Protein AF-A0A1I8Q718-F1 (afdb_monomer)

Radius of gyration: 19.79 Å; Cα contacts (8 Å, |Δi|>4): 121; chains: 1; bounding box: 51×29×70 Å

Foldseek 3Di:
DPPDDDPLLVLLVLLQVLLVLLVVLLCLPPPDDDPPPPVLNVLSNVLSVLSNVLSNCVSVCSPPPCDPDLVVNLVVLVVSLVSLVVSLVSLVVSLVVLCVVLVCVLVPVDDDPPCVSVSVSSVVSSVSSVVSSVSSVVSNVSSVVVNVVSVVVVVVVVVVVD

Nearest PDB structures (foldseek):
  8yvu-assembly1_F  TM=5.968E-01  e=1.036E-01  Homo sapiens
  7xke-assembly1_R  TM=4.549E-01  e=1.660E+00  Mus musculus
  7xkf-assembly1_R  TM=5.085E-01  e=3.007E+00  Mus musculus

Sequence (162 aa):
MNFCPSRKELLAFAQIGLAILALWNYFEINLFDIPMYDLRLFEHQCVNVAICFASLYYGLGTWLWYSRGSITRTLMRLHSMLVHTTLIILLFVTRSRYLIAYGPFIRGVFTHEIFTDEDERIAFSLILMQCMLLLTGIVVVVQANSFITSIVGMWAKRNRHE

pLDDT: mean 78.84, std 12.9, range [41.22, 92.88]

Secondary structure (DSSP, 8-state):
------HHHHHHHHHHHHHHHHHHHHHHTTSS---TT-HHHHHHHHHHHHHHHHHHHHHHHHHH---S-HHHHHHHHHHHHHHHHHHHHHHHHHHHHHHHHHHHHHTTSS--TT-HHHHHHHHHHHHHHHHHHHHHHHHHHHHHHHHHHHHHHHHHHHTT--

Mean predicted aligned error: 8.35 Å

Structure (mmCIF, N/CA/C/O backbone):
data_AF-A0A1I8Q718-F1
#
_entry.id   AF-A0A1I8Q718-F1
#
loop_
_atom_site.group_PDB
_atom_site.id
_atom_site.type_symbol
_atom_site.label_atom_id
_atom_site.label_alt_id
_atom_site.label_comp_id
_atom_site.label_asym_id
_atom_site.label_entity_id
_atom_site.label_seq_id
_atom_site.pdbx_PDB_ins_code
_atom_site.Cartn_x
_atom_site.Cartn_y
_atom_site.Cartn_z
_atom_site.occupancy
_atom_site.B_iso_or_equiv
_atom_site.auth_seq_id
_atom_site.auth_comp_id
_atom_site.auth_asym_id
_atom_site.auth_atom_id
_atom_site.pdbx_PDB_model_num
ATOM 1 N N . MET A 1 1 ? -29.829 14.971 -2.494 1.00 41.22 1 MET A N 1
ATOM 2 C CA . MET A 1 1 ? -29.466 14.289 -1.231 1.00 41.22 1 MET A CA 1
ATOM 3 C C . MET A 1 1 ? -27.955 14.349 -1.100 1.00 41.22 1 MET A C 1
ATOM 5 O O . MET A 1 1 ? -27.278 13.753 -1.925 1.00 41.22 1 MET A O 1
ATOM 9 N N . ASN A 1 2 ? -27.424 15.109 -0.140 1.00 45.84 2 ASN A N 1
ATOM 10 C CA . ASN A 1 2 ? -25.977 15.186 0.073 1.00 45.84 2 ASN A CA 1
ATOM 11 C C . ASN A 1 2 ? -25.528 13.933 0.825 1.00 45.84 2 ASN A C 1
ATOM 13 O O . ASN A 1 2 ? -25.728 13.818 2.032 1.00 45.84 2 ASN A O 1
ATOM 17 N N . PHE A 1 3 ? -24.978 12.973 0.088 1.00 60.16 3 PHE A N 1
ATOM 18 C CA . PHE A 1 3 ? -24.378 11.768 0.645 1.00 60.16 3 PHE A CA 1
ATOM 19 C C . PHE A 1 3 ? -23.012 12.158 1.225 1.00 60.16 3 PHE A C 1
ATOM 21 O O . PHE A 1 3 ? -22.038 12.286 0.490 1.00 60.16 3 PHE A O 1
ATOM 28 N N . CYS A 1 4 ? -22.951 12.449 2.525 1.00 73.38 4 CYS A N 1
ATOM 29 C CA . CYS A 1 4 ? -21.692 12.753 3.203 1.00 73.38 4 CYS A CA 1
ATOM 30 C C . CYS A 1 4 ? -21.170 11.459 3.852 1.00 73.38 4 CYS A C 1
ATOM 32 O O . CYS A 1 4 ? -21.759 11.017 4.843 1.00 73.38 4 CYS A O 1
ATOM 34 N N . PRO A 1 5 ? -20.135 10.806 3.289 1.00 76.19 5 PRO A N 1
ATOM 35 C CA . PRO A 1 5 ? -19.652 9.530 3.800 1.00 76.19 5 PRO A CA 1
ATOM 36 C C . PRO A 1 5 ? -19.036 9.694 5.193 1.00 76.19 5 PRO A C 1
ATOM 38 O O . PRO A 1 5 ? -18.304 10.643 5.481 1.00 76.19 5 PRO A O 1
ATOM 41 N N . SER A 1 6 ? -19.312 8.738 6.073 1.00 82.44 6 SER A N 1
ATOM 42 C CA . SER A 1 6 ? -18.733 8.682 7.411 1.00 82.44 6 SER A CA 1
ATOM 43 C C . SER A 1 6 ? -17.222 8.421 7.359 1.00 82.44 6 SER A C 1
ATOM 45 O O . SER A 1 6 ? -16.695 7.830 6.416 1.00 82.44 6 SER A O 1
ATOM 47 N N . ARG A 1 7 ? -16.494 8.771 8.432 1.00 78.38 7 ARG A N 1
ATOM 48 C CA . ARG A 1 7 ? -15.039 8.522 8.547 1.00 78.38 7 ARG A CA 1
ATOM 49 C C . ARG A 1 7 ? -14.649 7.058 8.284 1.00 78.38 7 ARG A C 1
ATOM 51 O O . ARG A 1 7 ? -13.552 6.798 7.801 1.00 78.38 7 ARG A O 1
ATOM 58 N N . LYS A 1 8 ? -15.523 6.104 8.619 1.00 80.12 8 LYS A N 1
ATOM 59 C CA . LYS A 1 8 ? -15.284 4.670 8.389 1.00 80.12 8 LYS A CA 1
ATOM 60 C C . LYS A 1 8 ? -15.426 4.303 6.915 1.00 80.12 8 LYS A C 1
ATOM 62 O O . LYS A 1 8 ? -14.617 3.537 6.412 1.00 80.12 8 LYS A O 1
ATOM 67 N N . GLU A 1 9 ? -16.423 4.864 6.237 1.00 81.56 9 GLU A N 1
ATOM 68 C CA . GLU A 1 9 ? -16.635 4.655 4.802 1.00 81.56 9 GLU A CA 1
ATOM 69 C C . GLU A 1 9 ? -15.521 5.309 3.990 1.00 81.56 9 GLU A C 1
ATOM 71 O O . GLU A 1 9 ? -14.978 4.671 3.100 1.00 81.56 9 GLU A O 1
ATOM 76 N N . LEU A 1 10 ? -15.088 6.517 4.363 1.00 84.94 10 LEU A N 1
ATOM 77 C CA . LEU A 1 10 ? -13.918 7.167 3.763 1.00 84.94 10 LEU A CA 1
ATOM 78 C C . LEU A 1 10 ? -12.647 6.320 3.901 1.00 84.94 10 LEU A C 1
ATOM 80 O O . LEU A 1 10 ? -11.884 6.199 2.946 1.00 84.94 10 LEU A O 1
ATOM 84 N N . LEU A 1 11 ? -12.429 5.701 5.066 1.00 85.81 11 LEU A N 1
ATOM 85 C CA . LEU A 1 11 ? -11.298 4.796 5.272 1.00 85.81 11 LEU A CA 1
ATOM 86 C C . LEU A 1 11 ? -11.412 3.532 4.409 1.00 85.81 11 LEU A C 1
ATOM 88 O O . LEU A 1 11 ? -10.419 3.112 3.822 1.00 85.81 11 LEU A O 1
ATOM 92 N N . ALA A 1 12 ? -12.609 2.952 4.306 1.00 85.69 12 ALA A N 1
ATOM 93 C CA . ALA A 1 12 ? -12.855 1.792 3.455 1.00 85.69 12 ALA A CA 1
ATOM 94 C C . ALA A 1 12 ? -12.632 2.127 1.971 1.00 85.69 12 ALA A C 1
ATOM 96 O O . ALA A 1 12 ? -11.944 1.385 1.276 1.00 85.69 12 ALA A O 1
ATOM 97 N N . PHE A 1 13 ? -13.121 3.279 1.499 1.00 88.44 13 PHE A N 1
ATOM 98 C CA . PHE A 1 13 ? -12.873 3.753 0.137 1.00 88.44 13 PHE A CA 1
ATOM 99 C C . PHE A 1 13 ? -11.389 4.003 -0.126 1.00 88.44 13 PHE A C 1
ATOM 101 O O . PHE A 1 13 ? -10.894 3.612 -1.178 1.00 88.44 13 PHE A O 1
ATOM 108 N N . ALA A 1 14 ? -10.660 4.587 0.829 1.00 87.81 14 ALA A N 1
ATOM 109 C CA . ALA A 1 14 ? -9.217 4.774 0.705 1.00 87.81 14 ALA A CA 1
ATOM 110 C C . ALA A 1 14 ? -8.476 3.432 0.580 1.00 87.81 14 ALA A C 1
ATOM 112 O O . ALA A 1 14 ? -7.581 3.299 -0.249 1.00 87.81 14 ALA A O 1
ATOM 113 N N . GLN A 1 15 ? -8.869 2.420 1.357 1.00 90.31 15 GLN A N 1
ATOM 114 C CA . GLN A 1 15 ? -8.286 1.079 1.269 1.00 90.31 15 GLN A CA 1
ATOM 115 C C . GLN A 1 15 ? -8.636 0.385 -0.058 1.00 90.31 15 GLN A C 1
ATOM 117 O O . GLN A 1 15 ? -7.768 -0.202 -0.694 1.00 90.31 15 GLN A O 1
ATOM 122 N N . ILE A 1 16 ? -9.871 0.504 -0.544 1.00 90.81 16 ILE A N 1
ATOM 123 C CA . ILE A 1 16 ? -10.246 -0.038 -1.860 1.00 90.81 16 ILE A CA 1
ATOM 124 C C . ILE A 1 16 ? -9.477 0.673 -2.981 1.00 90.81 16 ILE A C 1
ATOM 126 O O . ILE A 1 16 ? -8.946 0.016 -3.873 1.00 90.81 16 ILE A O 1
ATOM 130 N N . GLY A 1 17 ? -9.347 1.999 -2.911 1.00 89.62 17 GLY A N 1
ATOM 131 C CA . GLY A 1 17 ? -8.537 2.773 -3.852 1.00 89.62 17 GLY A CA 1
ATOM 132 C C . GLY A 1 17 ? -7.070 2.341 -3.848 1.00 89.62 17 GLY A C 1
ATOM 133 O O . GLY A 1 17 ? -6.479 2.174 -4.911 1.00 89.62 17 GLY A O 1
ATOM 134 N N . LEU A 1 18 ? -6.502 2.074 -2.667 1.00 92.56 18 LEU A N 1
ATOM 135 C CA . LEU A 1 18 ? -5.146 1.542 -2.530 1.00 92.56 18 LEU A CA 1
ATOM 136 C C . LEU A 1 18 ? -4.996 0.174 -3.208 1.00 92.56 18 LEU A C 1
ATOM 138 O O . LEU A 1 18 ? -4.000 -0.061 -3.888 1.00 92.56 18 LEU A O 1
ATOM 142 N N . ALA A 1 19 ? -5.997 -0.699 -3.082 1.00 91.94 19 ALA A N 1
ATOM 143 C CA . ALA A 1 19 ? -5.984 -1.98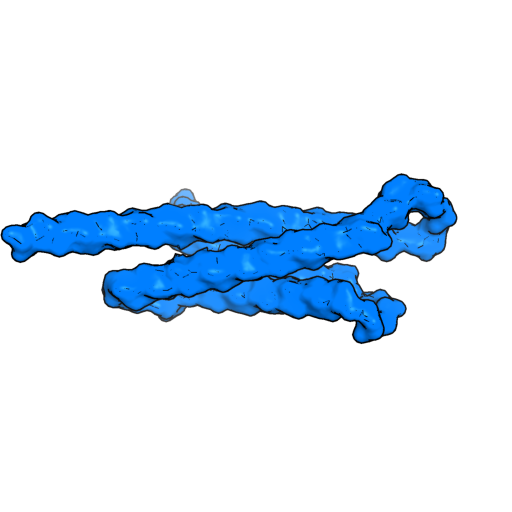9 -3.760 1.00 91.94 19 ALA A CA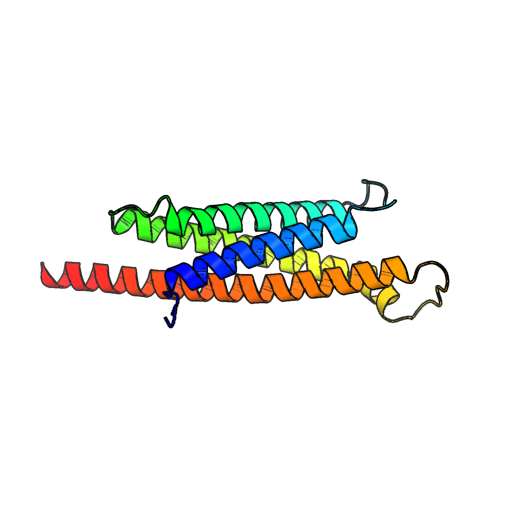 1
ATOM 144 C C . ALA A 1 19 ? -6.033 -1.857 -5.287 1.00 91.94 19 ALA A C 1
ATOM 146 O O . ALA A 1 19 ? -5.288 -2.546 -5.981 1.00 91.94 19 ALA A O 1
ATOM 147 N N . ILE A 1 20 ? -6.862 -0.948 -5.809 1.00 92.88 20 ILE A N 1
ATOM 148 C CA . ILE A 1 20 ? -6.957 -0.678 -7.250 1.00 92.88 20 ILE A CA 1
ATOM 149 C C . ILE A 1 20 ? -5.623 -0.150 -7.786 1.00 92.88 20 ILE A C 1
ATOM 151 O O . ILE A 1 20 ? -5.148 -0.635 -8.808 1.00 92.88 20 ILE A O 1
ATOM 155 N N . LEU A 1 21 ? -4.990 0.794 -7.082 1.00 92.38 21 LEU A N 1
ATOM 156 C CA . LEU A 1 21 ? -3.679 1.326 -7.468 1.00 92.38 21 LEU A CA 1
ATOM 157 C C . LEU A 1 21 ? -2.596 0.244 -7.464 1.00 92.38 21 LEU A C 1
ATOM 159 O O . LEU A 1 21 ? -1.794 0.180 -8.391 1.00 92.38 21 LEU A O 1
ATOM 163 N N . ALA A 1 22 ? -2.591 -0.625 -6.452 1.00 91.19 22 ALA A N 1
ATOM 164 C CA . ALA A 1 22 ? -1.642 -1.729 -6.372 1.00 91.19 22 ALA A CA 1
ATOM 165 C C . ALA A 1 22 ? -1.848 -2.748 -7.498 1.00 91.19 22 ALA A C 1
ATOM 167 O O . ALA A 1 22 ? -0.879 -3.231 -8.080 1.00 91.19 22 ALA A O 1
ATOM 168 N N . LEU A 1 23 ? -3.104 -3.039 -7.842 1.00 91.75 23 LEU A N 1
ATOM 169 C CA . LEU A 1 23 ? 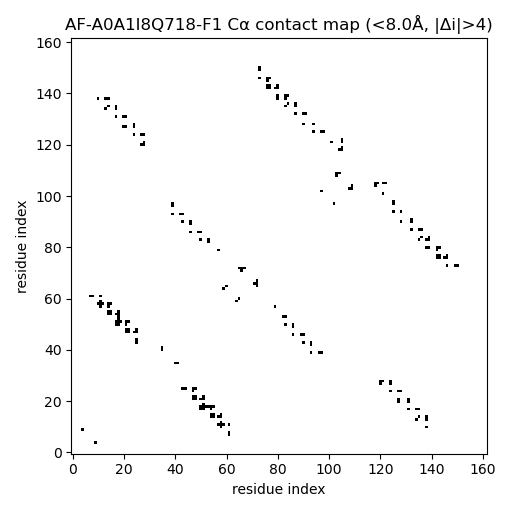-3.437 -3.930 -8.946 1.00 91.75 23 LEU A CA 1
ATOM 170 C C . LEU A 1 23 ? -3.053 -3.325 -10.302 1.00 91.75 23 LEU A C 1
ATOM 172 O O . LEU A 1 23 ? -2.491 -4.022 -11.141 1.00 91.75 23 LEU A O 1
ATOM 176 N N . TRP A 1 24 ? -3.299 -2.030 -10.507 1.00 90.50 24 TRP A N 1
ATOM 177 C CA . TRP A 1 24 ? -2.850 -1.335 -11.712 1.00 90.50 24 TRP A CA 1
ATOM 178 C C . TRP A 1 24 ? -1.327 -1.397 -11.826 1.00 90.50 24 TRP A C 1
ATOM 180 O O . TRP A 1 24 ? -0.800 -1.862 -12.831 1.00 90.50 24 TRP A O 1
ATOM 190 N N . ASN A 1 25 ? -0.614 -1.052 -10.755 1.00 88.00 25 ASN A N 1
ATOM 191 C CA . ASN A 1 25 ? 0.842 -1.078 -10.759 1.00 88.00 25 ASN A CA 1
ATOM 192 C C . ASN A 1 25 ? 1.420 -2.488 -10.984 1.00 88.00 25 ASN A C 1
ATOM 194 O O . ASN A 1 25 ? 2.495 -2.636 -11.555 1.00 88.00 25 ASN A O 1
ATOM 198 N N . TYR A 1 26 ? 0.704 -3.534 -10.563 1.00 87.31 26 TYR A N 1
ATOM 199 C CA . TYR A 1 26 ? 1.050 -4.912 -10.896 1.00 87.31 26 TYR A CA 1
ATOM 200 C C . TYR A 1 26 ? 0.972 -5.163 -12.406 1.00 87.31 26 TYR A C 1
ATOM 202 O O . TYR A 1 26 ? 1.915 -5.709 -12.965 1.00 87.31 26 TYR A O 1
ATOM 210 N N . PHE A 1 27 ? -0.114 -4.757 -13.068 1.00 84.50 27 PHE A N 1
ATOM 211 C CA . PHE A 1 27 ? -0.297 -4.997 -14.502 1.00 84.50 27 PHE A CA 1
ATOM 212 C C . PHE A 1 27 ? 0.593 -4.133 -15.394 1.00 84.50 27 PHE A C 1
ATOM 214 O O . PHE A 1 27 ? 1.019 -4.616 -16.440 1.00 84.50 27 PHE A O 1
ATOM 221 N N . GLU A 1 28 ? 0.922 -2.914 -14.967 1.00 79.94 28 GLU A N 1
ATOM 222 C CA . GLU A 1 28 ? 1.753 -1.983 -15.740 1.00 79.94 28 GLU A CA 1
ATOM 223 C C . GLU A 1 28 ? 3.115 -2.587 -16.122 1.00 79.94 28 GLU A C 1
ATOM 225 O O . GLU A 1 28 ? 3.606 -2.380 -17.229 1.00 79.94 28 GLU A O 1
ATOM 230 N N . ILE A 1 29 ? 3.702 -3.392 -15.227 1.00 70.56 29 ILE A N 1
ATOM 231 C CA . ILE A 1 29 ? 5.025 -4.006 -15.430 1.00 70.56 29 ILE A CA 1
ATOM 232 C C . ILE A 1 29 ? 4.937 -5.483 -15.854 1.00 70.56 29 ILE A C 1
ATOM 234 O O . ILE A 1 29 ? 5.952 -6.113 -16.123 1.00 70.56 29 ILE A O 1
ATOM 238 N N . ASN A 1 30 ? 3.739 -6.075 -15.912 1.00 61.97 30 ASN A N 1
ATOM 239 C CA . ASN A 1 30 ? 3.574 -7.514 -16.161 1.00 61.97 30 ASN A CA 1
ATOM 240 C C . ASN A 1 30 ? 3.261 -7.863 -17.624 1.00 61.97 30 ASN A C 1
ATOM 242 O O . ASN A 1 30 ? 3.123 -9.040 -17.941 1.00 61.97 30 ASN A O 1
ATOM 246 N N . LEU A 1 31 ? 3.085 -6.873 -18.508 1.00 50.91 31 LEU A N 1
ATOM 247 C CA . LEU A 1 31 ? 2.472 -7.139 -19.811 1.00 50.91 31 LEU A CA 1
ATOM 248 C C . LEU A 1 31 ? 3.430 -7.543 -20.941 1.00 50.91 31 LEU A C 1
ATOM 250 O O . LEU A 1 31 ? 2.938 -8.203 -21.846 1.00 50.91 31 LEU A O 1
ATOM 254 N N . PHE A 1 32 ? 4.741 -7.258 -20.909 1.00 48.50 32 PHE A N 1
ATOM 255 C CA . PHE A 1 32 ? 5.654 -7.701 -21.982 1.00 48.50 32 PHE A CA 1
ATOM 256 C C . PHE A 1 32 ? 7.115 -7.931 -21.521 1.00 48.50 32 PHE A C 1
ATOM 258 O O . PHE A 1 32 ? 7.705 -7.104 -20.835 1.00 48.50 32 PHE A O 1
ATOM 265 N N . ASP A 1 33 ? 7.660 -9.086 -21.920 1.00 50.69 33 ASP A N 1
ATOM 266 C CA . ASP A 1 33 ? 9.059 -9.379 -22.295 1.00 50.69 33 ASP A CA 1
ATOM 267 C C . ASP A 1 33 ? 10.240 -9.234 -21.317 1.00 50.69 33 ASP A C 1
ATOM 269 O O . ASP A 1 33 ? 11.381 -9.459 -21.727 1.00 50.69 33 ASP A O 1
ATOM 273 N N . ILE A 1 34 ? 10.039 -8.998 -20.018 1.00 50.84 34 ILE A N 1
ATOM 274 C CA . ILE A 1 34 ? 11.159 -9.112 -19.064 1.00 50.84 34 ILE A CA 1
ATOM 275 C C . ILE A 1 34 ? 11.251 -10.566 -18.579 1.00 50.84 34 ILE A C 1
ATOM 277 O O . ILE A 1 34 ? 10.304 -11.058 -17.956 1.00 50.84 34 ILE A O 1
ATOM 281 N N . PRO A 1 35 ? 12.361 -11.292 -18.827 1.00 49.66 35 PRO A N 1
ATOM 282 C CA . PRO A 1 35 ? 12.518 -12.633 -18.295 1.00 49.66 35 PRO A CA 1
ATOM 283 C C . PRO A 1 35 ? 12.317 -12.603 -16.780 1.00 49.66 35 PRO A C 1
ATOM 285 O O . PRO A 1 35 ? 12.933 -11.808 -16.071 1.00 49.66 35 PRO A O 1
ATOM 288 N N . MET A 1 36 ? 11.487 -13.524 -16.293 1.00 51.03 36 MET A N 1
ATOM 289 C CA . MET A 1 36 ? 11.081 -13.751 -14.898 1.00 51.03 36 MET A CA 1
ATOM 290 C C . MET A 1 36 ? 12.255 -13.995 -13.908 1.00 51.03 36 MET A C 1
ATOM 292 O O . MET A 1 36 ? 12.046 -14.404 -12.770 1.00 51.03 36 MET A O 1
ATOM 296 N N . TYR A 1 37 ? 13.497 -13.763 -14.342 1.00 53.69 37 TYR A N 1
ATOM 297 C CA . TYR A 1 37 ? 14.744 -13.877 -13.594 1.00 53.69 37 TYR A CA 1
ATOM 298 C C . TYR A 1 37 ? 15.166 -12.579 -12.885 1.00 53.69 37 TYR A C 1
ATOM 300 O O . TYR A 1 37 ? 16.086 -12.631 -12.067 1.00 53.69 37 TYR A O 1
ATOM 308 N N . ASP A 1 38 ? 14.524 -11.430 -13.141 1.00 68.50 38 ASP A N 1
ATOM 309 C CA . ASP A 1 38 ? 14.808 -10.221 -12.357 1.00 68.50 38 ASP A CA 1
ATOM 310 C C . ASP A 1 38 ? 14.093 -10.270 -10.995 1.00 68.50 38 ASP A C 1
ATOM 312 O O . ASP A 1 38 ? 12.897 -9.991 -10.858 1.00 68.50 38 ASP A O 1
ATOM 316 N N . LEU A 1 39 ? 14.861 -10.615 -9.958 1.00 72.06 39 LEU A N 1
ATOM 317 C CA . LEU A 1 39 ? 14.406 -10.690 -8.569 1.00 72.06 39 LEU A CA 1
ATOM 318 C C . LEU A 1 39 ? 13.729 -9.389 -8.099 1.00 72.06 39 LEU A C 1
ATOM 320 O O . LEU A 1 39 ? 12.828 -9.436 -7.264 1.00 72.06 39 LEU A O 1
ATOM 324 N N . ARG A 1 40 ? 14.120 -8.227 -8.639 1.00 73.56 40 ARG A N 1
ATOM 325 C CA . ARG A 1 40 ? 13.563 -6.921 -8.245 1.00 73.56 40 ARG A CA 1
ATOM 326 C C . ARG A 1 40 ? 12.131 -6.747 -8.738 1.00 73.56 40 ARG A C 1
ATOM 328 O O . ARG A 1 40 ? 11.292 -6.221 -8.006 1.00 73.56 40 ARG A O 1
ATOM 335 N N . LEU A 1 41 ? 11.855 -7.217 -9.953 1.00 73.75 41 LEU A N 1
ATOM 336 C CA . LEU A 1 41 ? 10.520 -7.205 -10.539 1.00 73.75 41 LEU A CA 1
ATOM 337 C C . LEU A 1 41 ? 9.592 -8.166 -9.786 1.00 73.75 41 LEU A C 1
ATOM 339 O O . LEU A 1 41 ? 8.468 -7.803 -9.438 1.00 73.75 41 LEU A O 1
ATOM 343 N N . PHE A 1 42 ? 10.093 -9.355 -9.443 1.00 76.94 42 PHE A N 1
ATOM 344 C CA . PHE A 1 42 ? 9.357 -10.317 -8.624 1.00 76.94 42 PHE A CA 1
ATOM 345 C C . PHE A 1 42 ? 9.016 -9.763 -7.230 1.00 76.94 42 PHE A C 1
ATOM 347 O O . PHE A 1 42 ? 7.869 -9.852 -6.785 1.00 76.94 42 PHE A O 1
ATOM 354 N N . GLU A 1 43 ? 9.986 -9.142 -6.547 1.00 79.31 43 GLU A N 1
ATOM 355 C CA . GLU A 1 43 ? 9.756 -8.457 -5.268 1.00 79.31 43 GLU A CA 1
ATOM 356 C C . GLU A 1 43 ? 8.669 -7.384 -5.402 1.00 79.31 43 GLU A C 1
ATOM 358 O O . GLU A 1 43 ? 7.770 -7.295 -4.565 1.00 79.31 43 GLU A O 1
ATOM 363 N N . HIS A 1 44 ? 8.720 -6.590 -6.472 1.00 83.81 44 HIS A N 1
ATOM 364 C CA . HIS A 1 44 ? 7.738 -5.547 -6.729 1.00 83.81 44 HIS A CA 1
ATOM 365 C C . HIS A 1 44 ? 6.319 -6.085 -6.906 1.00 83.81 44 HIS A C 1
ATOM 367 O O . HIS A 1 44 ? 5.378 -5.598 -6.272 1.00 83.81 44 HIS A O 1
ATOM 373 N N . GLN A 1 45 ? 6.173 -7.134 -7.710 1.00 84.25 45 GLN A N 1
ATOM 374 C CA . GLN A 1 45 ? 4.903 -7.815 -7.916 1.00 84.25 45 GLN A CA 1
ATOM 375 C C . GLN A 1 45 ? 4.350 -8.386 -6.607 1.00 84.25 45 GLN A C 1
ATOM 377 O O . GLN A 1 45 ? 3.174 -8.185 -6.299 1.00 84.25 45 GLN A O 1
ATOM 382 N N . CYS A 1 46 ? 5.197 -9.030 -5.799 1.00 86.38 46 CYS A N 1
ATOM 383 C CA . CYS A 1 46 ? 4.790 -9.575 -4.506 1.00 86.38 46 CYS A CA 1
ATOM 384 C C . CYS A 1 46 ? 4.284 -8.480 -3.559 1.00 86.38 46 CYS A C 1
ATOM 386 O O . CYS A 1 46 ? 3.260 -8.661 -2.898 1.00 86.38 46 CYS A O 1
ATOM 388 N N . VAL A 1 47 ? 4.961 -7.328 -3.516 1.00 89.62 47 VAL A N 1
ATOM 389 C CA . VAL A 1 47 ? 4.541 -6.190 -2.686 1.00 89.62 47 VAL A CA 1
ATOM 390 C C . VAL A 1 47 ? 3.206 -5.617 -3.167 1.00 89.62 47 VAL A C 1
ATOM 392 O O . VAL A 1 47 ? 2.317 -5.409 -2.341 1.00 89.62 47 VAL A O 1
ATOM 395 N N . ASN A 1 48 ? 3.012 -5.424 -4.475 1.00 89.56 48 ASN A N 1
ATOM 396 C CA . ASN A 1 48 ? 1.736 -4.945 -5.024 1.00 89.56 48 ASN A CA 1
ATOM 397 C C . ASN A 1 48 ? 0.576 -5.905 -4.708 1.00 89.56 48 ASN A C 1
ATOM 399 O O . ASN A 1 48 ? -0.482 -5.470 -4.253 1.00 89.56 48 ASN A O 1
ATOM 403 N N . VAL A 1 49 ? 0.772 -7.215 -4.888 1.00 90.44 49 VAL A N 1
ATOM 404 C CA . VAL A 1 49 ? -0.252 -8.225 -4.569 1.00 90.44 49 VAL A CA 1
ATOM 405 C C . VAL A 1 49 ? -0.574 -8.224 -3.073 1.00 90.44 49 VAL A C 1
ATOM 407 O O . VAL A 1 49 ? -1.747 -8.241 -2.697 1.00 90.44 49 VAL A O 1
ATOM 410 N N . ALA A 1 50 ? 0.444 -8.145 -2.211 1.00 92.56 50 ALA A N 1
ATOM 411 C CA . ALA A 1 50 ? 0.254 -8.097 -0.765 1.00 92.56 50 ALA A CA 1
ATOM 412 C C . ALA A 1 50 ? -0.516 -6.842 -0.320 1.00 92.56 50 ALA A C 1
ATOM 414 O O . ALA A 1 50 ? -1.417 -6.944 0.516 1.00 92.56 50 ALA A O 1
ATOM 415 N N . ILE A 1 51 ? -0.211 -5.676 -0.904 1.00 92.00 51 ILE A N 1
ATOM 416 C CA . ILE A 1 51 ? -0.956 -4.431 -0.668 1.00 92.00 51 ILE A CA 1
ATOM 417 C C . ILE A 1 51 ? -2.404 -4.588 -1.119 1.00 92.00 51 ILE A C 1
ATOM 419 O O . ILE A 1 51 ? -3.309 -4.325 -0.332 1.00 92.00 51 ILE A O 1
ATOM 423 N N . CYS A 1 52 ? -2.629 -5.074 -2.340 1.00 92.88 52 CYS A N 1
ATOM 424 C CA . CYS A 1 52 ? -3.969 -5.275 -2.880 1.00 92.88 52 CYS A CA 1
ATOM 425 C C . CYS A 1 52 ? -4.822 -6.163 -1.965 1.00 92.88 52 CYS A C 1
ATOM 427 O O . CYS A 1 52 ? -5.904 -5.760 -1.529 1.00 92.88 52 CYS A O 1
ATOM 429 N N . PHE A 1 53 ? -4.301 -7.334 -1.592 1.00 92.44 53 PHE A N 1
ATOM 430 C CA . PHE A 1 53 ? -5.023 -8.274 -0.745 1.00 92.44 53 PHE A CA 1
ATOM 431 C C . PHE A 1 53 ? -5.296 -7.706 0.652 1.00 92.44 53 PHE A C 1
ATOM 433 O O . PHE A 1 53 ? -6.428 -7.767 1.134 1.00 92.44 53 PHE A O 1
ATOM 440 N N . ALA A 1 54 ? -4.287 -7.113 1.298 1.00 91.38 54 ALA A N 1
ATOM 441 C CA . ALA A 1 54 ? -4.453 -6.524 2.621 1.00 91.38 54 ALA A CA 1
ATOM 442 C C . ALA A 1 54 ? -5.490 -5.394 2.596 1.00 91.38 54 ALA A C 1
ATOM 444 O O . ALA A 1 54 ? -6.395 -5.359 3.430 1.00 91.38 54 ALA A O 1
ATOM 445 N N . SER A 1 55 ? -5.398 -4.485 1.629 1.00 89.69 55 SER A N 1
ATOM 446 C CA . SER A 1 55 ? -6.303 -3.344 1.547 1.00 89.69 55 SER A CA 1
ATOM 447 C C . SER A 1 55 ? -7.742 -3.757 1.222 1.00 89.69 55 SER A C 1
ATOM 449 O O . SER A 1 55 ? -8.664 -3.228 1.842 1.00 89.69 55 SER A O 1
ATOM 451 N N . LEU A 1 56 ? -7.961 -4.766 0.370 1.00 89.88 56 LEU A N 1
ATOM 452 C CA . LEU A 1 56 ? -9.296 -5.347 0.172 1.00 89.88 56 LEU A CA 1
ATOM 453 C C . LEU A 1 56 ? -9.823 -6.017 1.443 1.00 89.88 56 LEU A C 1
ATOM 455 O O . LEU A 1 56 ? -10.969 -5.782 1.824 1.00 89.88 56 LEU A O 1
ATOM 459 N N . TYR A 1 57 ? -8.991 -6.806 2.126 1.00 89.62 57 TYR A N 1
ATOM 460 C CA . TYR A 1 57 ? -9.378 -7.501 3.353 1.00 89.62 57 TYR A CA 1
ATOM 461 C C . TYR A 1 57 ? -9.856 -6.526 4.438 1.00 89.62 57 TYR A C 1
ATOM 463 O O . TYR A 1 57 ? -10.924 -6.717 5.022 1.00 89.62 57 TYR A O 1
ATOM 471 N N . TYR A 1 58 ? -9.111 -5.446 4.691 1.00 87.12 58 TYR A N 1
ATOM 472 C CA . TYR A 1 58 ? -9.503 -4.452 5.696 1.00 87.12 58 TYR A CA 1
ATOM 473 C C . TYR A 1 58 ? -10.614 -3.509 5.219 1.00 87.12 58 TYR A C 1
ATOM 475 O O . TYR A 1 58 ? -11.466 -3.129 6.031 1.00 87.12 58 TYR A O 1
ATOM 483 N N . GLY A 1 59 ? -10.655 -3.186 3.923 1.00 83.00 59 GLY A N 1
ATOM 484 C CA . GLY A 1 59 ? -11.714 -2.372 3.329 1.00 83.00 59 GLY A CA 1
ATOM 485 C C . GLY A 1 59 ? -13.070 -3.062 3.460 1.00 83.00 59 GLY A C 1
ATOM 486 O O . GLY A 1 59 ? -13.997 -2.510 4.052 1.00 83.00 59 GLY A O 1
ATOM 487 N N . LEU A 1 60 ? -13.152 -4.323 3.027 1.00 83.75 60 LEU A N 1
ATOM 488 C CA . LEU A 1 60 ? -14.350 -5.155 3.168 1.00 83.75 60 LEU A CA 1
ATOM 489 C C . LEU A 1 60 ? -14.643 -5.500 4.630 1.00 83.75 60 LEU A C 1
ATOM 491 O O . LEU A 1 60 ? -15.796 -5.458 5.058 1.00 83.75 60 LEU A O 1
ATOM 495 N N . GLY A 1 61 ? -13.610 -5.781 5.4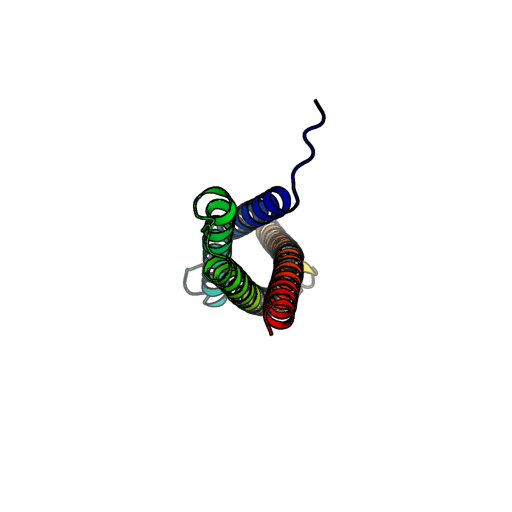29 1.00 77.19 61 GLY A N 1
ATOM 496 C CA . GLY A 1 61 ? -13.747 -6.069 6.857 1.00 77.19 61 GLY A CA 1
ATOM 497 C C . GLY A 1 61 ? -14.369 -4.915 7.653 1.00 77.19 61 GLY A C 1
ATOM 498 O O . GLY A 1 61 ? -15.037 -5.155 8.663 1.00 77.19 61 GLY A O 1
ATOM 499 N N . THR A 1 62 ? -14.222 -3.672 7.178 1.00 73.81 62 THR A N 1
ATOM 500 C CA . THR A 1 62 ? -14.875 -2.490 7.763 1.00 73.81 62 THR A CA 1
ATOM 501 C C . THR A 1 62 ? -16.401 -2.546 7.629 1.00 73.81 62 THR A C 1
ATOM 503 O O . THR A 1 62 ? -17.100 -2.054 8.518 1.00 73.81 62 THR A O 1
ATOM 506 N N . TRP A 1 63 ? -16.920 -3.190 6.579 1.00 66.31 63 TRP A N 1
ATOM 507 C CA . TRP A 1 63 ? -18.356 -3.354 6.336 1.00 66.31 63 TRP A CA 1
ATOM 508 C C . TRP A 1 63 ? -18.908 -4.693 6.836 1.00 66.31 63 TRP A C 1
ATOM 510 O O . TRP A 1 63 ? -19.985 -4.721 7.426 1.00 66.31 63 TRP A O 1
ATOM 520 N N . LEU A 1 64 ? -18.177 -5.792 6.634 1.00 65.38 64 LEU A N 1
ATOM 521 C CA . LEU A 1 64 ? -18.709 -7.149 6.811 1.00 65.38 64 LEU A CA 1
ATOM 522 C C . LEU A 1 64 ? -18.471 -7.746 8.205 1.00 65.38 64 LEU A C 1
ATOM 524 O O . LEU A 1 64 ? -19.299 -8.514 8.689 1.00 65.38 64 LEU A O 1
ATOM 528 N N . TRP A 1 65 ? -17.362 -7.410 8.872 1.00 61.66 65 TRP A N 1
ATOM 529 C CA . TRP A 1 65 ? -16.886 -8.166 10.046 1.00 61.66 65 TRP A CA 1
ATOM 530 C C . TRP A 1 65 ? -16.651 -7.321 11.295 1.00 61.66 65 TRP A C 1
ATOM 532 O O . TRP A 1 65 ? -15.916 -7.714 12.206 1.00 61.66 65 TRP A O 1
ATOM 542 N N . TYR A 1 66 ? -17.288 -6.154 11.387 1.00 63.12 66 TYR A N 1
ATOM 543 C CA . TYR A 1 66 ? -17.129 -5.286 12.548 1.00 63.12 66 TYR A CA 1
ATOM 544 C C . TYR A 1 66 ? -17.763 -5.910 13.804 1.00 63.12 66 TYR A C 1
ATOM 546 O O . TYR A 1 66 ? -18.946 -5.731 14.091 1.00 63.12 66 TYR A O 1
ATOM 554 N N . SER A 1 67 ? -16.956 -6.640 14.581 1.00 60.03 67 SER A N 1
ATOM 555 C CA . SER A 1 67 ? -17.382 -7.238 15.850 1.00 60.03 67 SER A CA 1
ATOM 556 C C . SER A 1 67 ? -17.981 -6.183 16.795 1.00 60.03 67 SER A C 1
ATOM 558 O O . SER A 1 67 ? -17.498 -5.042 16.909 1.00 60.03 67 SER A O 1
ATOM 560 N N . ARG A 1 68 ? -19.046 -6.571 17.512 1.00 64.44 68 ARG A N 1
ATOM 561 C CA . ARG A 1 68 ? -19.664 -5.749 18.567 1.00 64.44 68 ARG A CA 1
ATOM 562 C C . ARG A 1 68 ? -18.744 -5.589 19.788 1.00 64.44 68 ARG A C 1
ATOM 564 O O . ARG A 1 68 ? -18.899 -4.618 20.523 1.00 64.44 68 ARG A O 1
ATOM 571 N N . GLY A 1 69 ? -17.756 -6.472 19.966 1.00 71.56 69 GLY A N 1
ATOM 572 C CA . GLY A 1 69 ? -16.791 -6.427 21.067 1.00 71.56 69 GLY A CA 1
ATOM 573 C C . GLY A 1 69 ? -15.764 -5.292 20.946 1.00 71.56 69 GLY A C 1
ATOM 574 O O . GLY A 1 69 ? -15.099 -5.138 19.920 1.00 71.56 69 GLY A O 1
ATOM 575 N N . SER A 1 70 ? -15.598 -4.515 22.024 1.00 70.31 70 SER A N 1
ATOM 576 C CA . SER A 1 70 ? -14.645 -3.390 22.112 1.00 70.31 70 SER A CA 1
ATOM 577 C C . SER A 1 70 ? -13.187 -3.824 21.901 1.00 70.31 70 SER A C 1
ATOM 579 O O . SER A 1 70 ? -12.435 -3.181 21.166 1.00 70.31 70 SER A O 1
ATOM 581 N N . ILE A 1 71 ? -12.795 -4.944 22.513 1.00 75.75 71 ILE A N 1
ATOM 582 C CA . ILE A 1 71 ? -11.418 -5.457 22.480 1.00 75.75 71 ILE A CA 1
ATOM 583 C C . ILE A 1 71 ? -11.079 -5.993 21.088 1.00 75.75 71 ILE A C 1
ATOM 585 O O . ILE A 1 71 ? -10.087 -5.579 20.495 1.00 75.75 71 ILE A O 1
ATOM 589 N N . THR A 1 72 ? -11.940 -6.840 20.520 1.00 77.31 72 THR A N 1
ATOM 590 C CA . THR A 1 72 ? -11.739 -7.448 19.194 1.00 77.31 72 THR A CA 1
ATOM 591 C C . THR A 1 72 ? -11.581 -6.384 18.109 1.00 77.31 72 THR A C 1
ATOM 593 O O . THR A 1 72 ? -10.699 -6.469 17.262 1.00 77.31 72 THR A O 1
ATOM 596 N N . ARG A 1 73 ? -12.384 -5.317 18.176 1.00 76.00 73 ARG A N 1
ATOM 597 C CA . ARG A 1 73 ? -12.285 -4.166 17.271 1.00 76.00 73 ARG A CA 1
ATOM 598 C C . ARG A 1 73 ? -10.962 -3.415 17.411 1.00 76.00 73 ARG A C 1
ATOM 600 O O . ARG A 1 73 ? -10.398 -2.976 16.414 1.00 76.00 73 ARG A O 1
ATOM 607 N N . THR A 1 74 ? -10.482 -3.255 18.639 1.00 77.38 74 THR A N 1
ATOM 608 C CA . THR A 1 74 ? -9.213 -2.577 18.929 1.00 77.38 74 THR A CA 1
ATOM 609 C C . THR A 1 74 ? -8.026 -3.400 18.418 1.00 77.38 74 THR A C 1
ATOM 611 O O . THR A 1 74 ? -7.143 -2.846 17.767 1.00 77.38 74 THR A O 1
ATOM 614 N N . LEU A 1 75 ? -8.057 -4.725 18.600 1.00 81.06 75 LEU A N 1
ATOM 615 C CA . LEU A 1 75 ? -7.054 -5.652 18.063 1.00 81.06 75 LEU A CA 1
ATOM 616 C C . LEU A 1 75 ? -7.042 -5.680 16.530 1.00 81.06 75 LEU A C 1
ATOM 618 O O . LEU A 1 75 ? -5.971 -5.627 15.937 1.00 81.06 75 LEU A O 1
ATOM 622 N N . MET A 1 76 ? -8.207 -5.677 15.876 1.00 81.19 76 MET A N 1
ATOM 623 C CA . MET A 1 76 ? -8.279 -5.617 14.409 1.00 81.19 76 MET A CA 1
ATOM 624 C C . MET A 1 76 ? -7.686 -4.319 13.845 1.00 81.19 76 MET A C 1
ATOM 626 O O . MET A 1 76 ? -7.023 -4.345 12.810 1.00 81.19 76 MET A O 1
ATOM 630 N N . ARG A 1 77 ? -7.873 -3.183 14.532 1.00 80.56 77 ARG A N 1
ATOM 631 C CA . ARG A 1 77 ? -7.241 -1.907 14.148 1.00 80.56 77 ARG A CA 1
ATOM 632 C C . ARG A 1 77 ? -5.728 -1.946 14.327 1.00 80.56 77 ARG A C 1
ATOM 634 O O . ARG A 1 77 ? -5.015 -1.482 13.443 1.00 80.56 77 ARG A O 1
ATOM 641 N N . LEU A 1 78 ? -5.247 -2.520 15.430 1.00 84.19 78 LEU A N 1
ATOM 642 C CA . LEU A 1 78 ? -3.817 -2.713 15.668 1.00 84.19 78 LEU A CA 1
ATOM 643 C C . LEU A 1 78 ? -3.194 -3.612 14.593 1.00 84.19 78 LEU A C 1
ATOM 645 O O . LEU A 1 78 ? -2.177 -3.253 14.011 1.00 84.19 78 LEU A O 1
ATOM 649 N N . HIS A 1 79 ? -3.843 -4.732 14.277 1.00 87.94 79 HIS A N 1
ATOM 650 C CA . HIS A 1 79 ? -3.406 -5.649 13.228 1.00 87.94 79 HIS A CA 1
ATOM 651 C C . HIS A 1 79 ? -3.379 -4.962 11.854 1.00 87.94 79 HIS A C 1
ATOM 653 O O . HIS A 1 79 ? -2.366 -5.016 11.162 1.00 87.94 79 HIS A O 1
ATOM 659 N N . SER A 1 80 ? -4.431 -4.210 11.502 1.00 86.69 80 SER A N 1
ATOM 660 C CA . SER A 1 80 ? -4.444 -3.379 10.290 1.00 86.69 80 SER A CA 1
ATOM 661 C C . SER A 1 80 ? -3.284 -2.388 10.264 1.00 86.69 80 SER A C 1
ATOM 663 O O . SER A 1 80 ? -2.680 -2.203 9.211 1.00 86.69 80 SER A O 1
ATOM 665 N N . MET A 1 81 ? -2.985 -1.728 11.383 1.00 86.94 81 MET A N 1
ATOM 666 C CA . MET A 1 81 ? -1.902 -0.750 11.470 1.00 86.94 81 MET A CA 1
ATOM 667 C C . MET A 1 81 ? -0.538 -1.411 11.259 1.00 86.94 81 MET A C 1
ATOM 669 O O . MET A 1 81 ? 0.259 -0.909 10.470 1.00 86.94 81 MET A O 1
ATOM 673 N N . LEU A 1 82 ? -0.292 -2.551 11.910 1.00 90.12 82 LEU A N 1
ATOM 674 C CA . LEU A 1 82 ? 0.946 -3.315 11.767 1.00 90.12 82 LEU A CA 1
ATOM 675 C C . LEU A 1 82 ? 1.148 -3.778 10.322 1.00 90.12 82 LEU A C 1
ATOM 677 O O . LEU A 1 82 ? 2.179 -3.467 9.733 1.00 90.12 82 LEU A O 1
ATOM 681 N N . VAL A 1 83 ? 0.139 -4.419 9.721 1.00 92.56 83 VAL A N 1
ATOM 682 C CA . VAL A 1 83 ? 0.221 -4.914 8.338 1.00 92.56 83 VAL A CA 1
ATOM 683 C C . VAL A 1 83 ? 0.514 -3.779 7.356 1.00 92.56 83 VAL A C 1
ATOM 685 O O . VAL A 1 83 ? 1.454 -3.882 6.574 1.00 92.56 83 VAL A O 1
ATOM 688 N N . HIS A 1 84 ? -0.222 -2.664 7.416 1.00 89.44 84 HIS A N 1
ATOM 689 C CA . HIS A 1 84 ? 0.025 -1.547 6.496 1.00 89.44 84 HIS A CA 1
ATOM 690 C C . HIS A 1 84 ? 1.371 -0.855 6.760 1.00 89.44 84 HIS A C 1
ATOM 692 O O . HIS A 1 84 ? 1.999 -0.398 5.813 1.00 89.44 84 HIS A O 1
ATOM 698 N N . THR A 1 85 ? 1.860 -0.822 8.004 1.00 90.31 85 THR A N 1
ATOM 699 C CA . THR A 1 85 ? 3.201 -0.291 8.307 1.00 90.31 85 THR A CA 1
ATOM 700 C C . THR A 1 85 ? 4.289 -1.163 7.683 1.00 90.31 85 THR A C 1
ATOM 702 O O . THR A 1 85 ? 5.191 -0.643 7.029 1.00 90.31 85 THR A O 1
ATOM 705 N N . THR A 1 86 ? 4.187 -2.489 7.813 1.00 92.50 86 THR A N 1
ATOM 706 C CA . THR A 1 86 ? 5.114 -3.424 7.161 1.00 92.50 86 THR A CA 1
ATOM 707 C C . THR A 1 86 ? 5.086 -3.259 5.643 1.00 92.50 86 THR A C 1
ATOM 709 O O . THR A 1 86 ? 6.139 -3.186 5.014 1.00 92.50 86 THR A O 1
ATOM 712 N N . LEU A 1 87 ? 3.895 -3.133 5.054 1.00 90.44 87 LEU A N 1
ATOM 713 C CA . LEU A 1 87 ? 3.742 -2.946 3.612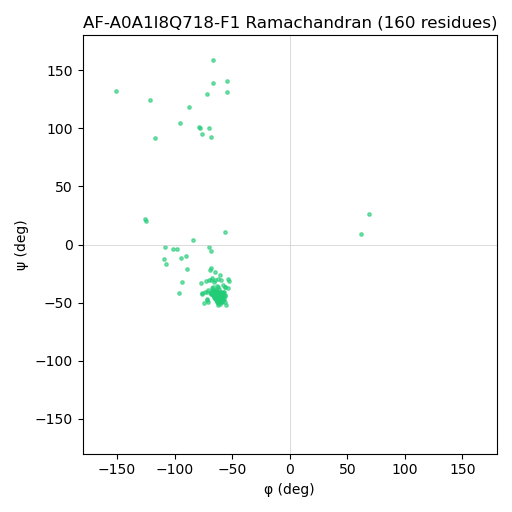 1.00 90.44 87 LEU A CA 1
ATOM 714 C C . LEU A 1 87 ? 4.301 -1.601 3.123 1.00 90.44 87 LEU A C 1
ATOM 716 O O . LEU A 1 87 ? 4.913 -1.574 2.062 1.00 90.44 87 LEU A O 1
ATOM 720 N N . ILE A 1 88 ? 4.178 -0.513 3.896 1.00 91.19 88 ILE A N 1
ATOM 721 C CA . ILE A 1 88 ? 4.842 0.770 3.592 1.00 91.19 88 ILE A CA 1
ATOM 722 C C . ILE A 1 88 ? 6.356 0.594 3.538 1.00 91.19 88 ILE A C 1
ATOM 724 O O . ILE A 1 88 ? 6.992 1.095 2.615 1.00 91.19 88 ILE A O 1
ATOM 728 N N . ILE A 1 89 ? 6.936 -0.102 4.520 1.00 90.88 89 ILE A N 1
ATOM 729 C CA . ILE A 1 89 ? 8.386 -0.320 4.579 1.00 90.88 89 ILE A CA 1
ATOM 730 C C . ILE A 1 89 ? 8.840 -1.114 3.354 1.00 90.88 89 ILE A C 1
ATOM 732 O O . ILE A 1 89 ? 9.782 -0.705 2.678 1.00 90.88 89 ILE A O 1
ATOM 736 N N . LEU A 1 90 ? 8.145 -2.209 3.033 1.00 90.69 90 LEU A N 1
ATOM 737 C CA . LEU A 1 90 ? 8.451 -3.019 1.855 1.00 90.69 90 LEU A CA 1
ATOM 738 C C . LEU A 1 90 ? 8.322 -2.201 0.565 1.00 90.69 90 LEU A C 1
ATOM 740 O O . LEU A 1 90 ? 9.255 -2.181 -0.231 1.00 90.69 90 LEU A O 1
ATOM 744 N N . LEU A 1 91 ? 7.232 -1.449 0.398 1.00 89.25 91 LEU A N 1
ATOM 745 C CA . LEU A 1 91 ? 7.012 -0.595 -0.769 1.00 89.25 91 LEU A CA 1
ATOM 746 C C . LEU A 1 91 ? 8.079 0.500 -0.900 1.00 89.25 91 LEU A C 1
ATOM 748 O O . LEU A 1 91 ? 8.541 0.785 -2.002 1.00 89.25 91 LEU A O 1
ATOM 752 N N . PHE A 1 92 ? 8.516 1.089 0.214 1.00 90.12 92 PHE A N 1
ATOM 753 C CA . PHE A 1 92 ? 9.586 2.082 0.228 1.00 90.12 92 PHE A CA 1
ATOM 754 C C . PHE A 1 92 ? 10.934 1.480 -0.189 1.00 90.12 92 PHE A C 1
ATOM 756 O O . PHE A 1 92 ? 11.668 2.085 -0.980 1.00 90.12 92 PHE A O 1
ATOM 763 N N . VAL A 1 93 ? 11.255 0.280 0.304 1.00 89.44 93 VAL A N 1
ATOM 764 C CA . VAL A 1 93 ? 12.467 -0.457 -0.081 1.00 89.44 93 VAL A CA 1
ATOM 765 C C . VAL A 1 93 ? 12.428 -0.804 -1.568 1.00 89.44 93 VAL A C 1
ATOM 767 O O . VAL A 1 93 ? 13.384 -0.499 -2.283 1.00 89.44 93 VAL A O 1
ATOM 770 N N . THR A 1 94 ? 11.318 -1.362 -2.056 1.00 86.06 94 THR A N 1
ATOM 771 C CA . THR A 1 94 ? 11.122 -1.687 -3.474 1.00 86.06 94 THR A CA 1
ATOM 772 C C . THR A 1 94 ? 11.264 -0.448 -4.353 1.00 86.06 94 THR A C 1
ATOM 774 O O . THR A 1 94 ? 12.043 -0.466 -5.303 1.00 86.06 94 THR A O 1
ATOM 777 N N . ARG A 1 95 ? 10.604 0.662 -3.997 1.00 86.50 95 ARG A N 1
ATOM 778 C CA . ARG A 1 95 ? 10.717 1.940 -4.714 1.00 86.50 95 ARG A CA 1
ATOM 779 C C . ARG A 1 95 ? 12.160 2.436 -4.772 1.00 86.50 95 ARG A C 1
ATOM 781 O O . ARG A 1 95 ? 12.609 2.897 -5.815 1.00 86.50 95 ARG A O 1
ATOM 788 N N . SER A 1 96 ? 12.890 2.359 -3.660 1.00 86.50 96 SER A N 1
ATOM 789 C CA . SER A 1 96 ? 14.286 2.808 -3.597 1.00 86.50 96 SER A CA 1
ATOM 790 C C . SER A 1 96 ? 15.187 1.963 -4.499 1.00 86.50 96 SER A C 1
ATOM 792 O O . SER A 1 96 ? 16.011 2.508 -5.229 1.00 86.50 96 SER A O 1
ATOM 794 N N . ARG A 1 97 ? 14.987 0.639 -4.505 1.00 82.75 97 ARG A N 1
ATOM 795 C CA . ARG A 1 97 ? 15.700 -0.284 -5.400 1.00 82.75 97 ARG A CA 1
ATOM 796 C C . ARG A 1 97 ? 15.374 -0.017 -6.871 1.00 82.75 97 ARG A C 1
ATOM 798 O O . ARG A 1 97 ? 16.298 0.048 -7.676 1.00 82.75 97 ARG A O 1
ATOM 805 N N . TYR A 1 98 ? 14.101 0.206 -7.201 1.00 77.31 98 TYR A N 1
ATOM 806 C CA . TYR A 1 98 ? 13.661 0.590 -8.547 1.00 77.31 98 TYR A CA 1
ATOM 807 C C . TYR A 1 98 ? 14.299 1.903 -9.003 1.00 77.31 98 TYR A C 1
ATOM 809 O O . TYR A 1 98 ? 14.828 1.983 -10.106 1.00 77.31 98 TYR A O 1
ATOM 817 N N . LEU A 1 99 ? 14.308 2.926 -8.145 1.00 80.19 99 LEU A N 1
ATOM 818 C CA . LEU A 1 99 ? 14.884 4.227 -8.478 1.00 80.19 99 LEU A CA 1
ATOM 819 C C . LEU A 1 99 ? 16.397 4.146 -8.731 1.00 80.19 99 LEU A C 1
ATOM 821 O O . LEU A 1 99 ? 16.896 4.812 -9.631 1.00 80.19 99 LEU A O 1
ATOM 825 N N . ILE A 1 100 ? 17.128 3.339 -7.957 1.00 81.62 100 ILE A N 1
ATOM 826 C CA . ILE A 1 100 ? 18.569 3.129 -8.165 1.00 81.62 100 ILE A CA 1
ATOM 827 C C . ILE A 1 100 ? 18.826 2.386 -9.482 1.00 81.62 100 ILE A C 1
ATOM 829 O O . ILE A 1 100 ? 19.766 2.723 -10.195 1.00 81.62 100 ILE A O 1
ATOM 833 N N . ALA A 1 101 ? 18.001 1.386 -9.796 1.00 76.25 101 ALA A N 1
ATOM 834 C CA . ALA A 1 101 ? 18.158 0.558 -10.985 1.00 76.25 101 ALA A CA 1
ATOM 835 C C . ALA A 1 101 ? 17.809 1.307 -12.279 1.00 76.25 101 ALA A C 1
ATOM 837 O O . ALA 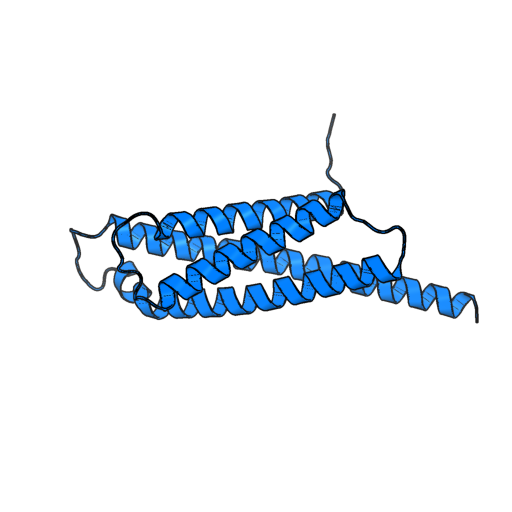A 1 101 ? 18.585 1.276 -13.228 1.00 76.25 101 ALA A O 1
ATOM 838 N N . TYR A 1 102 ? 16.664 1.992 -12.295 1.00 73.44 102 TYR A N 1
ATOM 839 C CA . TYR A 1 102 ? 16.074 2.546 -13.515 1.00 73.44 102 TYR A CA 1
ATOM 840 C C . TYR A 1 102 ? 16.138 4.079 -13.596 1.00 73.44 102 TYR A C 1
ATOM 842 O O . TYR A 1 102 ? 15.936 4.663 -14.656 1.00 73.44 102 TYR A O 1
ATOM 850 N N . GLY A 1 103 ? 16.470 4.767 -12.500 1.00 71.00 103 GLY A N 1
ATOM 851 C CA . GLY A 1 103 ? 16.563 6.231 -12.456 1.00 71.00 103 GLY A CA 1
ATOM 852 C C . GLY A 1 103 ? 17.516 6.871 -13.481 1.00 71.00 103 GLY A C 1
ATOM 853 O O . GLY A 1 103 ? 17.184 7.950 -13.976 1.00 71.00 103 GLY A O 1
ATOM 854 N N . PRO A 1 104 ? 18.671 6.266 -13.824 1.00 69.81 104 PRO A N 1
ATOM 855 C CA . PRO A 1 104 ? 19.542 6.782 -14.883 1.00 69.81 104 PRO A CA 1
ATOM 856 C C . PRO A 1 104 ? 18.919 6.735 -16.288 1.00 69.81 104 PRO A C 1
ATOM 858 O O . PRO A 1 104 ? 19.187 7.634 -17.084 1.00 69.81 104 PRO A O 1
ATOM 861 N N . PHE A 1 105 ? 18.074 5.736 -16.567 1.00 64.50 105 PHE A N 1
ATOM 862 C CA . PHE A 1 105 ? 17.388 5.560 -17.854 1.00 64.50 105 PHE A CA 1
ATOM 863 C C . PHE A 1 105 ? 16.290 6.618 -18.032 1.00 64.50 105 PHE A C 1
ATOM 865 O O . PHE A 1 105 ? 16.310 7.379 -18.993 1.00 64.50 105 PHE A O 1
ATOM 872 N N . ILE A 1 106 ? 15.471 6.824 -16.994 1.00 61.44 106 ILE A N 1
ATOM 873 C CA . ILE A 1 106 ? 14.405 7.846 -16.963 1.00 61.44 106 ILE A CA 1
ATOM 874 C C . ILE A 1 106 ? 14.948 9.278 -17.140 1.00 61.44 106 ILE A C 1
ATOM 876 O O . ILE A 1 106 ? 14.260 10.159 -17.648 1.00 61.44 106 ILE A O 1
ATOM 880 N N . ARG A 1 107 ? 16.181 9.555 -16.694 1.00 62.09 107 ARG A N 1
ATOM 881 C CA . ARG A 1 107 ? 16.794 10.897 -16.772 1.00 62.09 107 ARG A CA 1
ATOM 882 C C . ARG A 1 107 ? 17.454 11.203 -18.121 1.00 62.09 107 ARG A C 1
ATOM 884 O O . ARG A 1 107 ? 18.057 12.266 -18.247 1.00 62.09 107 ARG A O 1
ATOM 891 N N . GLY A 1 108 ? 17.357 10.303 -19.103 1.00 57.06 108 GLY A N 1
ATOM 892 C CA . GLY A 1 108 ? 17.858 10.537 -20.459 1.00 57.06 108 GLY A CA 1
ATOM 893 C C . GLY A 1 108 ? 19.384 10.603 -20.564 1.00 57.06 108 GLY A C 1
ATOM 894 O O . GLY A 1 108 ? 19.906 11.257 -21.461 1.00 57.06 108 GLY A O 1
ATOM 895 N N . VAL A 1 109 ? 20.122 9.954 -19.651 1.00 54.00 109 VAL A N 1
ATOM 896 C CA . VAL A 1 109 ? 21.600 9.901 -19.718 1.00 54.00 109 VAL A CA 1
ATOM 897 C C . VAL A 1 109 ? 22.076 9.050 -20.909 1.00 54.00 109 VAL A C 1
ATOM 899 O O . VAL A 1 109 ? 23.183 9.250 -21.404 1.00 54.00 109 VAL A O 1
ATOM 902 N N . PHE A 1 110 ? 21.224 8.153 -21.413 1.00 53.41 110 PHE A N 1
ATOM 903 C CA . PHE A 1 110 ? 21.451 7.366 -22.621 1.00 53.41 110 PHE A CA 1
ATOM 904 C C . PHE A 1 110 ? 20.329 7.645 -23.628 1.00 53.41 110 PHE A C 1
ATOM 906 O O . PHE A 1 110 ? 19.151 7.521 -23.305 1.00 53.41 110 PHE A O 1
ATOM 913 N N . THR A 1 111 ? 20.686 8.057 -24.844 1.00 48.97 111 THR A N 1
ATOM 914 C CA . THR A 1 111 ? 19.747 8.281 -25.952 1.00 48.97 111 THR A CA 1
ATOM 915 C C . THR A 1 111 ? 19.209 6.937 -26.445 1.00 48.97 111 THR A C 1
ATOM 917 O O . THR A 1 111 ? 19.896 6.233 -27.187 1.00 48.97 111 THR A O 1
ATOM 920 N N . HIS A 1 112 ? 17.999 6.564 -26.031 1.00 53.62 112 HIS A N 1
ATOM 921 C CA . HIS A 1 112 ? 17.312 5.366 -26.513 1.00 53.62 112 HIS A CA 1
ATOM 922 C C . HIS A 1 112 ? 16.015 5.737 -27.239 1.00 53.62 112 HIS A C 1
ATOM 924 O O . HIS A 1 112 ? 14.949 5.807 -26.646 1.00 53.62 112 HIS A O 1
ATOM 930 N N . GLU A 1 113 ? 16.101 5.919 -28.559 1.00 50.09 113 GLU A N 1
ATOM 931 C CA . GLU A 1 113 ? 14.936 6.090 -29.448 1.00 50.09 113 GLU A CA 1
ATOM 932 C C . GLU A 1 113 ? 14.101 4.797 -29.621 1.00 50.09 113 GLU A C 1
ATOM 934 O O . GLU A 1 113 ? 13.093 4.812 -30.316 1.00 50.09 113 GLU A O 1
ATOM 939 N N . ILE A 1 114 ? 14.507 3.672 -29.010 1.00 54.38 114 ILE A N 1
ATOM 940 C CA . ILE A 1 114 ? 13.913 2.336 -29.235 1.00 54.38 114 ILE A CA 1
ATOM 941 C C . ILE A 1 114 ? 13.065 1.848 -28.035 1.00 54.38 114 ILE A C 1
ATOM 943 O O . ILE A 1 114 ? 12.239 0.960 -28.209 1.00 54.38 114 ILE A O 1
ATOM 947 N N . PHE A 1 115 ? 13.208 2.442 -26.840 1.00 56.41 115 PHE A N 1
ATOM 948 C CA . PHE A 1 115 ? 12.604 1.941 -25.584 1.00 56.41 115 PHE A CA 1
ATOM 949 C C . PHE A 1 115 ? 11.733 2.972 -24.836 1.00 56.41 115 PHE A C 1
ATOM 951 O O . PHE A 1 115 ? 11.477 2.819 -23.643 1.00 56.41 115 PHE A O 1
ATOM 958 N N . THR A 1 116 ? 11.252 4.019 -25.517 1.00 61.09 116 THR A N 1
ATOM 959 C CA . THR A 1 116 ? 10.485 5.123 -24.899 1.00 61.09 116 THR A CA 1
ATOM 960 C C . THR A 1 116 ? 9.278 4.646 -24.086 1.00 61.09 116 THR A C 1
ATOM 962 O O . THR A 1 116 ? 9.020 5.168 -23.004 1.00 61.09 116 THR A O 1
ATOM 965 N N . ASP A 1 117 ? 8.591 3.603 -24.554 1.00 68.62 117 ASP A N 1
ATOM 966 C CA . ASP A 1 117 ? 7.414 3.046 -23.881 1.00 68.62 117 ASP A CA 1
ATOM 967 C C . ASP A 1 117 ? 7.761 2.330 -22.562 1.00 68.62 117 ASP A C 1
ATOM 969 O O . ASP A 1 117 ? 6.949 2.311 -21.638 1.00 68.62 117 ASP A O 1
ATOM 973 N N . GLU A 1 118 ? 8.951 1.735 -22.439 1.00 71.62 118 GLU A N 1
ATOM 974 C CA . GLU A 1 118 ? 9.380 1.055 -21.209 1.00 71.62 118 GLU A CA 1
ATOM 975 C C . GLU A 1 118 ? 9.789 2.062 -20.130 1.00 71.62 118 GLU A C 1
ATOM 977 O O . GLU A 1 118 ? 9.380 1.935 -18.972 1.00 71.62 118 GLU A O 1
ATOM 982 N N . ASP A 1 119 ? 10.528 3.105 -20.514 1.00 71.88 119 ASP A N 1
ATOM 983 C CA . ASP A 1 119 ? 10.947 4.173 -19.604 1.00 71.88 119 ASP A CA 1
ATOM 984 C C . ASP A 1 119 ? 9.740 4.939 -19.036 1.00 71.88 119 ASP A C 1
ATOM 986 O O . ASP A 1 119 ? 9.682 5.215 -17.831 1.00 71.88 119 ASP A O 1
ATOM 990 N N . GLU A 1 120 ? 8.737 5.225 -19.874 1.00 76.31 120 GLU A N 1
ATOM 991 C CA . GLU A 1 120 ? 7.484 5.855 -19.449 1.00 76.31 120 GLU A CA 1
ATOM 992 C C . GLU A 1 120 ? 6.703 4.978 -18.462 1.00 76.31 120 GLU A C 1
ATOM 994 O O . GLU A 1 120 ? 6.231 5.477 -17.435 1.00 76.31 120 GLU A O 1
ATOM 999 N N . ARG A 1 121 ? 6.623 3.664 -18.700 1.00 77.81 121 ARG A N 1
ATOM 1000 C CA . ARG A 1 121 ? 5.952 2.718 -17.790 1.00 77.81 121 ARG A CA 1
ATOM 1001 C C . ARG A 1 121 ? 6.662 2.598 -16.450 1.00 77.81 121 ARG A C 1
ATOM 1003 O O . ARG A 1 121 ? 6.008 2.580 -15.406 1.00 77.81 121 ARG A O 1
ATOM 1010 N N . ILE A 1 122 ? 7.995 2.557 -16.436 1.00 78.44 122 ILE A N 1
ATOM 1011 C CA . ILE A 1 122 ? 8.762 2.513 -15.183 1.00 78.44 122 ILE A CA 1
ATOM 1012 C C . ILE A 1 122 ? 8.593 3.828 -14.410 1.00 78.44 122 ILE A C 1
ATOM 1014 O O . ILE A 1 122 ? 8.400 3.811 -13.188 1.00 78.44 122 ILE A O 1
ATOM 1018 N N . ALA A 1 123 ? 8.613 4.971 -15.100 1.00 79.38 123 ALA A N 1
ATOM 1019 C CA . ALA A 1 123 ? 8.340 6.267 -14.489 1.00 79.38 123 ALA A CA 1
ATOM 1020 C C . ALA A 1 123 ? 6.916 6.328 -13.909 1.00 79.38 123 ALA A C 1
ATOM 1022 O O . ALA A 1 123 ? 6.732 6.753 -12.763 1.00 79.38 123 ALA A O 1
ATOM 1023 N N . PHE A 1 124 ? 5.920 5.839 -14.649 1.00 83.69 124 PHE A N 1
ATOM 1024 C CA . PHE A 1 124 ? 4.537 5.764 -14.191 1.00 83.69 124 PHE A CA 1
ATOM 1025 C C . PHE A 1 124 ? 4.385 4.828 -12.988 1.00 83.69 124 PHE A C 1
ATOM 1027 O O . PHE A 1 124 ? 3.764 5.199 -11.991 1.00 83.69 124 PHE A O 1
ATOM 1034 N N . SER A 1 125 ? 5.048 3.671 -13.000 1.00 85.56 125 SER A N 1
ATOM 1035 C CA . SER A 1 125 ? 5.081 2.759 -11.858 1.00 85.56 125 SER A CA 1
ATOM 1036 C C . SER A 1 125 ? 5.666 3.419 -10.606 1.00 85.56 125 SER A C 1
ATOM 1038 O O . SER A 1 125 ? 5.105 3.301 -9.516 1.00 85.56 125 SER A O 1
ATOM 1040 N N . LEU A 1 126 ? 6.750 4.191 -10.732 1.00 84.81 126 LEU A N 1
ATOM 1041 C CA . LEU A 1 126 ? 7.317 4.945 -9.609 1.00 84.81 126 LEU A CA 1
ATOM 1042 C C . LEU A 1 126 ? 6.345 6.002 -9.057 1.00 84.81 126 LEU A C 1
ATOM 1044 O O . LEU A 1 126 ? 6.301 6.210 -7.837 1.00 84.81 126 LEU A O 1
ATOM 1048 N N . ILE A 1 127 ? 5.554 6.645 -9.923 1.00 87.56 127 ILE A N 1
ATOM 1049 C CA . ILE A 1 127 ? 4.483 7.569 -9.519 1.00 87.56 127 ILE A CA 1
ATOM 1050 C C . ILE A 1 127 ? 3.394 6.805 -8.759 1.00 87.56 127 ILE A C 1
ATOM 1052 O O . ILE A 1 127 ? 3.018 7.219 -7.660 1.00 87.56 127 ILE A O 1
ATOM 1056 N N . LEU A 1 128 ? 2.948 5.655 -9.272 1.00 89.12 128 LEU A N 1
ATOM 1057 C CA . LEU A 1 128 ? 1.974 4.797 -8.595 1.00 89.12 128 LEU A CA 1
ATOM 1058 C C . LEU A 1 128 ? 2.487 4.337 -7.224 1.00 89.12 128 LEU A C 1
ATOM 1060 O O . LEU A 1 128 ? 1.764 4.457 -6.233 1.00 89.12 128 LEU A O 1
ATOM 1064 N N . MET A 1 129 ? 3.749 3.903 -7.120 1.00 88.75 129 MET A N 1
ATOM 1065 C CA . MET A 1 129 ? 4.383 3.566 -5.838 1.00 88.75 129 MET A CA 1
ATOM 1066 C C . MET A 1 129 ? 4.354 4.746 -4.860 1.00 88.75 129 MET A C 1
ATOM 1068 O O . MET A 1 129 ? 4.068 4.561 -3.677 1.00 88.75 129 MET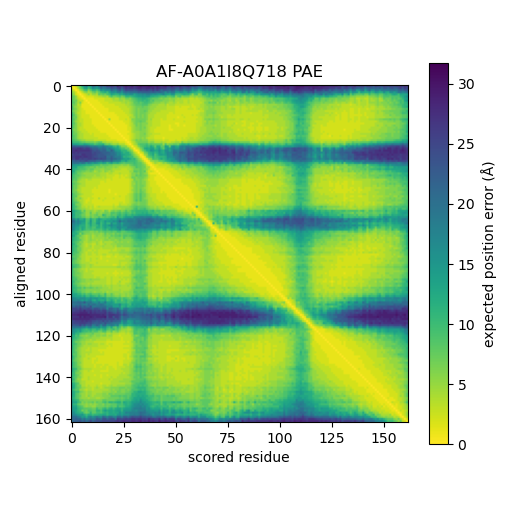 A O 1
ATOM 1072 N N . GLN A 1 130 ? 4.604 5.970 -5.333 1.00 89.69 130 GLN A N 1
ATOM 1073 C CA . GLN A 1 130 ? 4.543 7.170 -4.500 1.00 89.69 130 GLN A CA 1
ATOM 1074 C C . GLN A 1 130 ? 3.114 7.477 -4.022 1.00 89.69 130 GLN A C 1
ATOM 1076 O O . GLN A 1 130 ? 2.917 7.777 -2.841 1.00 89.69 130 GLN A O 1
ATOM 1081 N N . CYS A 1 131 ? 2.116 7.374 -4.902 1.00 90.00 131 CYS A N 1
ATOM 1082 C CA . CYS A 1 131 ? 0.706 7.539 -4.546 1.00 90.00 131 CYS A CA 1
ATOM 1083 C C . CYS A 1 131 ? 0.265 6.499 -3.509 1.00 90.00 131 CYS A C 1
ATOM 1085 O O . CYS A 1 131 ? -0.369 6.849 -2.511 1.00 90.00 131 CYS A O 1
ATOM 1087 N N . MET A 1 132 ? 0.660 5.238 -3.697 1.00 92.25 132 MET A N 1
ATOM 1088 C CA . MET A 1 132 ? 0.390 4.161 -2.747 1.00 92.25 132 MET A CA 1
ATOM 1089 C C . MET A 1 132 ? 1.053 4.414 -1.390 1.00 92.25 132 MET A C 1
ATOM 1091 O O . MET A 1 132 ? 0.393 4.251 -0.365 1.00 92.25 132 MET A O 1
ATOM 1095 N N . LEU A 1 133 ? 2.313 4.865 -1.347 1.00 91.12 133 LEU A N 1
ATOM 1096 C CA . LEU A 1 133 ? 2.997 5.215 -0.093 1.00 91.12 133 LEU A CA 1
ATOM 1097 C C . LEU A 1 133 ? 2.247 6.306 0.680 1.00 91.12 133 LEU A C 1
ATOM 1099 O O . LEU A 1 133 ? 2.014 6.158 1.881 1.00 91.12 133 LEU A O 1
ATOM 1103 N N . LEU A 1 134 ? 1.836 7.378 -0.005 1.00 91.00 134 LEU A N 1
ATOM 1104 C CA . LEU A 1 134 ? 1.083 8.476 0.606 1.00 91.00 134 LEU A CA 1
ATOM 1105 C C . LEU A 1 134 ? -0.261 7.990 1.160 1.00 91.00 134 LEU A C 1
ATOM 1107 O O . LEU A 1 134 ? -0.580 8.236 2.325 1.00 91.00 134 LEU A O 1
ATOM 1111 N N . LEU A 1 135 ? -1.028 7.258 0.351 1.00 89.50 135 LEU A N 1
ATOM 1112 C CA . LEU A 1 135 ? -2.352 6.772 0.733 1.00 89.50 135 LEU A CA 1
ATOM 1113 C C . LEU A 1 135 ? -2.276 5.766 1.889 1.00 89.50 135 LEU A C 1
ATOM 1115 O O . LEU A 1 135 ? -3.044 5.856 2.848 1.00 89.50 135 LEU A O 1
ATOM 1119 N N . THR A 1 136 ? -1.300 4.858 1.853 1.00 88.38 136 THR A N 1
ATOM 1120 C CA . THR A 1 136 ? -1.071 3.892 2.934 1.00 88.38 136 THR A CA 1
ATOM 1121 C C . THR A 1 136 ? -0.637 4.594 4.221 1.00 88.38 136 THR A C 1
ATOM 1123 O O . THR A 1 136 ? -1.118 4.250 5.301 1.00 88.38 136 THR A O 1
ATOM 1126 N N . GLY A 1 137 ? 0.211 5.625 4.126 1.00 87.38 137 GLY A N 1
ATOM 1127 C CA . GLY A 1 137 ? 0.602 6.452 5.269 1.00 87.38 137 GLY A CA 1
ATOM 1128 C C . GLY A 1 137 ? -0.598 7.125 5.939 1.00 87.38 137 GLY A C 1
ATOM 1129 O O . GLY A 1 137 ? -0.741 7.064 7.162 1.00 87.38 137 GLY A O 1
ATOM 1130 N N . ILE A 1 138 ? -1.519 7.682 5.145 1.00 88.69 138 ILE A N 1
ATOM 1131 C CA . ILE A 1 138 ? -2.773 8.259 5.651 1.00 88.69 138 ILE A CA 1
ATOM 1132 C C . ILE A 1 138 ? -3.602 7.197 6.387 1.00 88.69 138 ILE A C 1
ATOM 1134 O O . ILE A 1 138 ? -4.071 7.448 7.500 1.00 88.69 138 ILE A O 1
ATOM 1138 N N . VAL A 1 139 ? -3.747 5.996 5.815 1.00 87.44 139 VAL A N 1
ATOM 1139 C CA . VAL A 1 139 ? -4.465 4.878 6.454 1.00 87.44 139 VAL A CA 1
ATOM 1140 C C . VAL A 1 139 ? -3.848 4.541 7.815 1.00 87.44 139 VAL A C 1
ATOM 1142 O O . VAL A 1 139 ? -4.580 4.438 8.802 1.00 87.44 139 VAL A O 1
ATOM 1145 N N . VAL A 1 140 ? -2.520 4.427 7.904 1.00 88.38 140 VAL A N 1
ATOM 1146 C CA . VAL A 1 140 ? -1.814 4.131 9.163 1.00 88.38 140 VAL A CA 1
ATOM 1147 C C . VAL A 1 140 ? -2.078 5.208 10.216 1.00 88.38 140 VAL A C 1
ATOM 1149 O O . VAL A 1 140 ? -2.468 4.875 11.336 1.00 88.38 140 VAL A O 1
ATOM 1152 N N . VAL A 1 141 ? -1.956 6.490 9.864 1.00 89.06 141 VAL A N 1
ATOM 1153 C CA . VAL A 1 141 ? -2.202 7.609 10.793 1.00 89.06 141 VAL A CA 1
ATOM 1154 C C . VAL A 1 141 ? -3.649 7.613 11.295 1.00 89.06 141 VAL A C 1
ATOM 1156 O O . VAL A 1 141 ? -3.908 7.767 12.494 1.00 89.06 141 VAL A O 1
ATOM 1159 N N . VAL A 1 142 ? -4.618 7.401 10.401 1.00 87.81 142 VAL A N 1
ATOM 1160 C CA . VAL A 1 142 ? -6.042 7.367 10.761 1.00 87.81 142 VAL A CA 1
ATOM 1161 C C . VAL A 1 142 ? -6.352 6.196 11.697 1.00 87.81 142 VAL A C 1
ATOM 1163 O O . VAL A 1 142 ? -7.115 6.372 12.658 1.00 87.81 142 VAL A O 1
ATOM 1166 N N . GLN A 1 143 ? -5.759 5.026 11.448 1.00 84.38 143 GLN A N 1
ATOM 1167 C CA . GLN A 1 143 ? -5.916 3.844 12.296 1.00 84.38 143 GLN A CA 1
ATOM 1168 C C . GLN A 1 143 ? -5.245 4.031 13.661 1.00 84.38 143 GLN A C 1
ATOM 1170 O O . GLN A 1 143 ? -5.876 3.738 14.678 1.00 84.38 143 GLN A O 1
ATOM 1175 N N . ALA A 1 144 ? -4.039 4.603 13.707 1.00 86.19 144 ALA A N 1
ATOM 1176 C CA . ALA A 1 144 ? -3.319 4.909 14.944 1.00 86.19 144 ALA A CA 1
ATOM 1177 C C . ALA A 1 144 ? -4.124 5.854 15.849 1.00 86.19 144 ALA A C 1
ATOM 1179 O O . ALA A 1 144 ? -4.359 5.556 17.020 1.00 86.19 144 ALA A O 1
ATOM 1180 N N . ASN A 1 145 ? -4.657 6.944 15.290 1.00 87.50 145 ASN A N 1
ATOM 1181 C CA . ASN A 1 145 ? -5.510 7.870 16.036 1.00 87.50 145 ASN A CA 1
ATOM 1182 C C . ASN A 1 145 ? -6.788 7.176 16.563 1.00 87.50 145 ASN A C 1
ATOM 1184 O O . ASN A 1 145 ? -7.204 7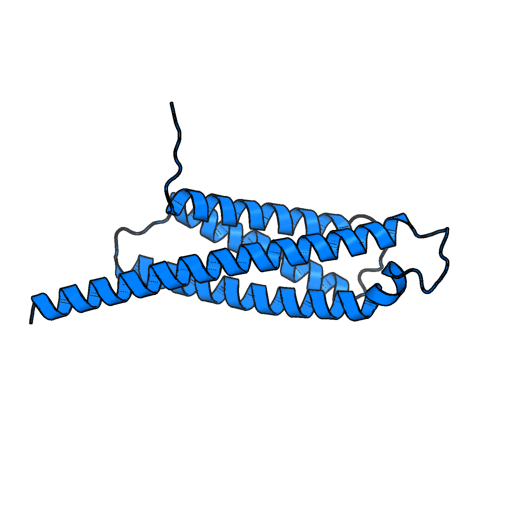.350 17.711 1.00 87.50 145 ASN A O 1
ATOM 1188 N N . SER A 1 146 ? -7.405 6.322 15.741 1.00 83.06 146 SER A N 1
ATOM 1189 C CA . SER A 1 146 ? -8.599 5.556 16.133 1.00 83.06 146 SER A CA 1
ATOM 1190 C C . SER A 1 146 ? -8.307 4.502 17.212 1.00 83.06 146 SER A C 1
ATOM 1192 O O . SER A 1 146 ? -9.189 4.146 17.997 1.00 83.06 146 SER A O 1
ATOM 1194 N N . PHE A 1 147 ? -7.085 3.977 17.254 1.00 84.88 147 PHE A N 1
ATOM 1195 C CA . PHE A 1 147 ? -6.617 3.044 18.273 1.00 84.88 147 PHE A CA 1
ATOM 1196 C C . PHE A 1 147 ? -6.361 3.757 19.606 1.00 84.88 147 PHE A C 1
ATOM 1198 O O . PHE A 1 147 ? -6.934 3.357 20.620 1.00 84.88 147 PHE A O 1
ATOM 1205 N N . ILE A 1 148 ? -5.609 4.864 19.591 1.00 85.81 148 ILE A N 1
ATOM 1206 C CA . ILE A 1 148 ? -5.297 5.667 20.786 1.00 85.81 148 ILE A CA 1
ATOM 1207 C C . ILE A 1 148 ? -6.582 6.126 21.480 1.00 85.81 148 ILE A C 1
ATOM 1209 O O . ILE A 1 148 ? -6.766 5.889 22.672 1.00 85.81 148 ILE A O 1
ATOM 1213 N N . THR A 1 149 ? -7.520 6.700 20.724 1.00 85.25 149 THR A N 1
ATOM 1214 C CA . THR A 1 149 ? -8.823 7.136 21.260 1.00 85.25 149 THR A CA 1
ATOM 1215 C C . THR A 1 149 ? -9.616 5.995 21.902 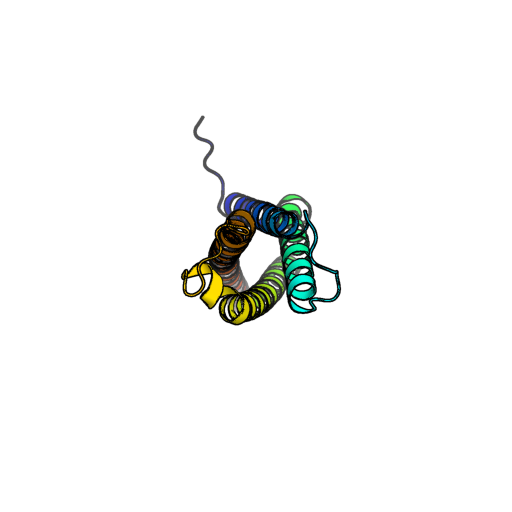1.00 85.25 149 THR A C 1
ATOM 1217 O O . THR A 1 149 ? -10.279 6.199 22.918 1.00 85.25 149 THR A O 1
ATOM 1220 N N . SER A 1 150 ? -9.519 4.776 21.360 1.00 83.50 150 SER A N 1
ATOM 1221 C CA . SER A 1 150 ? -10.201 3.604 21.926 1.00 83.50 150 SER A CA 1
ATOM 1222 C C . SER A 1 150 ? -9.557 3.142 23.231 1.00 83.50 150 SER A C 1
ATOM 1224 O O . SER A 1 150 ? -10.276 2.827 24.177 1.00 83.50 150 SER A O 1
ATOM 1226 N N . ILE A 1 151 ? -8.223 3.147 23.317 1.00 84.69 151 ILE A N 1
ATOM 1227 C CA . ILE A 1 151 ? -7.500 2.819 24.554 1.00 84.69 151 ILE A CA 1
ATOM 1228 C C . ILE A 1 151 ? -7.816 3.828 25.652 1.00 84.69 151 ILE A C 1
ATOM 1230 O O . ILE A 1 151 ? -8.198 3.426 26.749 1.00 84.69 151 ILE A O 1
ATOM 1234 N N . VAL A 1 152 ? -7.720 5.125 25.348 1.00 86.50 152 VAL A N 1
ATOM 1235 C CA . VAL A 1 152 ? -8.020 6.193 26.312 1.00 86.50 152 VAL A CA 1
ATOM 1236 C C . VAL A 1 152 ? -9.459 6.070 26.814 1.00 86.50 152 VAL A C 1
ATOM 1238 O O . VAL A 1 152 ? -9.702 6.148 28.016 1.00 86.50 152 VAL A O 1
ATOM 1241 N N . GLY A 1 153 ? -10.415 5.794 25.920 1.00 83.81 153 GLY A N 1
ATOM 1242 C CA . GLY A 1 153 ? -11.812 5.575 26.294 1.00 83.81 153 GLY A CA 1
ATOM 1243 C C . GLY A 1 153 ? -12.022 4.354 27.197 1.00 83.81 153 GLY A C 1
ATOM 1244 O O . GLY A 1 153 ? -12.783 4.431 28.163 1.00 83.81 153 GLY A O 1
ATOM 1245 N N . MET A 1 154 ? -11.340 3.236 26.922 1.00 82.44 154 MET A N 1
ATOM 1246 C CA . MET A 1 154 ? -11.390 2.044 27.778 1.00 82.44 154 MET A CA 1
ATOM 1247 C C . MET A 1 154 ? -10.781 2.311 29.158 1.00 82.44 154 MET A C 1
ATOM 1249 O O . MET A 1 154 ? -11.371 1.926 30.167 1.00 82.44 154 MET A O 1
ATOM 1253 N N . TRP A 1 155 ? -9.648 3.012 29.214 1.00 83.88 155 TRP A N 1
ATOM 1254 C CA . TRP A 1 155 ? -8.978 3.363 30.466 1.00 83.88 155 TRP A CA 1
ATOM 1255 C C . TRP A 1 155 ? -9.827 4.315 31.320 1.00 83.88 155 TRP A C 1
ATOM 1257 O O . TRP A 1 155 ? -10.085 4.040 32.488 1.00 83.88 155 TRP A O 1
ATOM 1267 N N . ALA A 1 156 ? -10.402 5.354 30.710 1.00 85.12 156 ALA A N 1
ATOM 1268 C CA . ALA A 1 156 ? -11.322 6.272 31.383 1.00 85.12 156 ALA A CA 1
ATOM 1269 C C . ALA A 1 156 ? -12.634 5.606 31.839 1.00 85.12 156 ALA A C 1
ATOM 1271 O O . ALA A 1 156 ? -13.319 6.117 32.724 1.00 85.12 156 ALA A O 1
ATOM 1272 N N . LYS A 1 157 ? -13.047 4.496 31.214 1.00 83.06 157 LYS A N 1
ATOM 1273 C CA . LYS A 1 157 ? -14.192 3.705 31.684 1.00 83.06 157 LYS A CA 1
ATOM 1274 C C . LYS A 1 157 ? -13.813 2.864 32.900 1.00 83.06 157 LYS A C 1
ATOM 1276 O O . LYS A 1 157 ? -14.593 2.807 33.840 1.00 83.06 157 LYS A O 1
ATOM 1281 N N . ARG A 1 158 ? -12.626 2.252 32.897 1.00 83.00 158 ARG A N 1
ATOM 1282 C CA . ARG A 1 158 ? -12.112 1.488 34.039 1.00 83.00 158 ARG A CA 1
ATOM 1283 C C . ARG A 1 158 ? -11.983 2.365 35.288 1.00 83.00 158 ARG A C 1
ATOM 1285 O O . ARG A 1 158 ? -12.554 2.012 36.306 1.00 83.00 158 ARG A O 1
ATOM 1292 N N . ASN A 1 159 ? -11.372 3.543 35.165 1.00 79.88 159 ASN A N 1
ATOM 1293 C CA . ASN A 1 159 ? -11.167 4.470 36.288 1.00 79.88 159 ASN A CA 1
ATOM 1294 C C . ASN A 1 159 ? -12.465 5.111 36.829 1.00 79.88 159 ASN A C 1
ATOM 1296 O O . ASN A 1 159 ? -12.408 5.876 37.779 1.00 79.88 159 ASN A O 1
ATOM 1300 N N . ARG A 1 160 ? -13.626 4.880 36.195 1.00 76.12 160 ARG A N 1
ATOM 1301 C CA . ARG A 1 160 ? -14.946 5.299 36.708 1.00 76.12 160 ARG A CA 1
ATOM 1302 C C . ARG A 1 160 ? -15.663 4.202 37.497 1.00 76.12 160 ARG A C 1
ATOM 1304 O O . ARG A 1 160 ? -16.713 4.467 38.072 1.00 76.12 160 ARG A O 1
ATOM 1311 N N . HIS A 1 161 ? -15.152 2.975 37.436 1.00 58.59 161 HIS A N 1
ATOM 1312 C CA . HIS A 1 161 ? -15.677 1.810 38.147 1.00 58.59 161 HIS A CA 1
ATOM 1313 C C . HIS A 1 161 ? -14.766 1.373 39.310 1.00 58.59 161 HIS A C 1
ATOM 1315 O O . HIS A 1 161 ? -15.112 0.419 40.003 1.00 58.59 161 HIS A O 1
ATOM 1321 N N . GLU A 1 162 ? -13.633 2.054 39.495 1.00 50.66 162 GLU A N 1
ATOM 1322 C CA . GLU A 1 162 ? -12.787 2.049 40.698 1.00 50.66 162 GLU A CA 1
ATOM 1323 C C . GLU A 1 162 ? -13.109 3.312 41.511 1.00 50.66 162 GLU A C 1
ATOM 1325 O O . GLU A 1 162 ? -13.147 3.211 42.756 1.00 50.66 162 GLU A O 1
#

Organism: Stomoxys calcitrans (NCBI:txid35570)

Solvent-accessible surface area (backbone atoms only — not comparable to full-atom values): 8991 Å² total; per-residue (Å²): 132,88,85,75,76,50,76,65,53,51,50,26,50,52,24,42,51,44,16,52,52,23,51,49,50,39,51,70,73,67,77,71,94,69,71,92,77,49,64,69,59,53,52,46,42,52,49,22,52,52,46,19,52,52,23,41,53,55,22,50,36,66,75,77,61,68,58,90,49,72,65,64,45,48,52,53,41,51,50,52,31,52,54,50,50,54,48,44,52,51,49,51,52,46,50,52,54,49,47,69,73,46,44,59,61,66,68,58,77,58,93,56,96,85,49,59,71,57,45,52,45,54,53,48,40,53,52,47,52,50,52,45,47,54,54,49,50,51,51,36,54,55,35,50,54,57,42,51,56,50,52,52,52,52,51,60,51,52,69,72,77,109